Protein AF-A0A9E3U581-F1 (afdb_monomer_lite)

Radius of gyration: 31.67 Å; chains: 1; bounding box: 97×46×73 Å

Structure (mmCIF, N/CA/C/O backbone):
data_AF-A0A9E3U581-F1
#
_entry.id   AF-A0A9E3U581-F1
#
loop_
_atom_site.group_PDB
_atom_site.id
_atom_site.type_symbol
_atom_site.label_atom_id
_atom_site.label_alt_id
_atom_site.label_comp_id
_atom_site.label_asym_id
_atom_site.label_entity_id
_atom_site.label_seq_id
_atom_site.pdbx_PDB_ins_code
_atom_site.Cartn_x
_atom_site.Cartn_y
_atom_site.Cartn_z
_atom_site.occupancy
_atom_site.B_iso_or_equiv
_atom_site.auth_seq_id
_atom_site.auth_comp_id
_atom_site.auth_asym_id
_atom_site.auth_atom_id
_atom_site.pdbx_PDB_model_num
ATOM 1 N N . MET A 1 1 ? -76.627 -22.052 5.536 1.00 38.25 1 MET A N 1
ATOM 2 C CA . MET A 1 1 ? -75.733 -22.386 4.409 1.00 38.25 1 MET A CA 1
ATOM 3 C C . MET A 1 1 ? -76.177 -21.598 3.188 1.00 38.25 1 MET A C 1
ATOM 5 O O . MET A 1 1 ? -77.322 -21.743 2.799 1.00 38.25 1 MET A O 1
ATOM 9 N N . LYS A 1 2 ? -75.239 -20.822 2.631 1.00 39.25 2 LYS A N 1
ATOM 10 C CA . LYS A 1 2 ? -75.140 -20.346 1.239 1.00 39.25 2 LYS A CA 1
ATOM 11 C C . LYS A 1 2 ? -76.150 -19.307 0.708 1.00 39.25 2 LYS A C 1
ATOM 13 O O . LYS A 1 2 ? -77.263 -19.623 0.322 1.00 39.25 2 LYS A O 1
ATOM 18 N N . ASN A 1 3 ? -75.567 -18.115 0.551 1.00 42.22 3 ASN A N 1
ATOM 19 C CA . ASN A 1 3 ? -75.625 -17.215 -0.605 1.00 42.22 3 ASN A CA 1
ATOM 20 C C . ASN A 1 3 ? -76.792 -16.229 -0.701 1.00 42.22 3 ASN A C 1
ATOM 22 O O . ASN A 1 3 ? -77.844 -16.522 -1.255 1.00 42.22 3 ASN A O 1
ATOM 26 N N . VAL A 1 4 ? -76.493 -14.994 -0.295 1.00 43.31 4 VAL A N 1
ATOM 27 C CA . VAL A 1 4 ? -77.171 -13.785 -0.760 1.00 43.31 4 VAL A CA 1
ATOM 28 C C . VAL A 1 4 ? -76.204 -13.068 -1.699 1.00 43.31 4 VAL A C 1
ATOM 30 O O . VAL A 1 4 ? -75.073 -12.775 -1.314 1.00 43.31 4 VAL A O 1
ATOM 33 N N . TYR A 1 5 ? -76.641 -12.817 -2.929 1.00 56.75 5 TYR A N 1
ATOM 34 C CA . TYR A 1 5 ? -75.941 -11.985 -3.900 1.00 56.75 5 TYR A CA 1
ATOM 35 C C . TYR A 1 5 ? -76.836 -10.819 -4.323 1.00 56.75 5 TYR A C 1
ATOM 37 O O . TYR A 1 5 ? -78.023 -11.005 -4.570 1.00 56.75 5 TYR A O 1
ATOM 45 N N . LEU A 1 6 ? -76.169 -9.678 -4.513 1.00 58.84 6 LEU A N 1
ATOM 46 C CA . LEU A 1 6 ? -76.447 -8.627 -5.497 1.00 58.84 6 LEU A CA 1
ATOM 47 C C . LEU A 1 6 ? -77.698 -7.747 -5.317 1.00 58.84 6 LEU A C 1
ATOM 49 O O . LEU A 1 6 ? -78.775 -8.029 -5.823 1.00 58.84 6 LEU A O 1
ATOM 53 N N . ALA A 1 7 ? -77.452 -6.564 -4.757 1.00 45.56 7 ALA A N 1
ATOM 54 C CA . ALA A 1 7 ? -77.917 -5.259 -5.242 1.00 45.56 7 ALA A CA 1
ATOM 55 C C . ALA A 1 7 ? -76.902 -4.244 -4.671 1.00 45.56 7 ALA A C 1
ATOM 57 O O . ALA A 1 7 ? -76.532 -4.361 -3.512 1.00 45.56 7 ALA A O 1
ATOM 58 N N . GLY A 1 8 ? -76.277 -3.320 -5.389 1.00 48.19 8 GLY A N 1
ATOM 59 C CA . GLY A 1 8 ? -76.777 -2.487 -6.468 1.00 48.19 8 GLY A CA 1
ATOM 60 C C . GLY A 1 8 ? -76.601 -1.028 -6.022 1.00 48.19 8 GLY A C 1
ATOM 61 O O . GLY A 1 8 ? -77.090 -0.660 -4.965 1.00 48.19 8 GLY A O 1
ATOM 62 N N . LEU A 1 9 ? -75.923 -0.241 -6.863 1.00 54.31 9 LEU A N 1
ATOM 63 C CA . LEU A 1 9 ? -75.823 1.227 -6.884 1.00 54.31 9 LEU A CA 1
ATOM 64 C C . LEU A 1 9 ? -75.062 1.970 -5.765 1.00 54.31 9 LEU A C 1
ATOM 66 O O . LEU A 1 9 ? -75.552 2.157 -4.664 1.00 54.31 9 LEU A O 1
ATOM 70 N N . GLY A 1 10 ? -73.936 2.561 -6.188 1.00 53.16 10 GLY A N 1
ATOM 71 C CA . GLY A 1 10 ? -73.760 4.018 -6.219 1.00 53.16 10 GLY A CA 1
ATOM 72 C C . GLY A 1 10 ? -73.525 4.739 -4.893 1.00 53.16 10 GLY A C 1
ATOM 73 O O . GLY A 1 10 ? -74.389 4.768 -4.036 1.00 53.16 10 GLY A O 1
ATOM 74 N N . VAL A 1 11 ? -72.395 5.441 -4.797 1.00 56.09 11 VAL A N 1
ATOM 75 C CA . VAL A 1 11 ? -72.344 6.902 -4.602 1.00 56.09 11 VAL A CA 1
ATOM 76 C C . VAL A 1 11 ? -70.886 7.342 -4.764 1.00 56.09 11 VAL A C 1
ATOM 78 O O . VAL A 1 11 ? -69.968 6.795 -4.160 1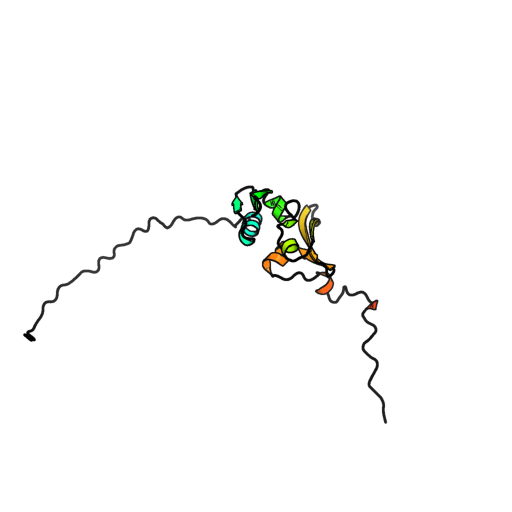.00 56.09 11 VAL A O 1
ATOM 81 N N . LEU A 1 12 ? -70.699 8.323 -5.644 1.00 62.03 12 LEU A N 1
ATOM 82 C CA . LEU A 1 12 ? -69.478 9.097 -5.824 1.00 62.03 12 LEU A CA 1
ATOM 83 C C . LEU A 1 12 ? -69.124 9.792 -4.504 1.00 62.03 12 LEU A C 1
ATOM 85 O O . LEU A 1 12 ? -69.892 10.635 -4.044 1.00 62.03 12 LEU A O 1
ATOM 89 N N . LEU A 1 13 ? -67.955 9.495 -3.934 1.00 55.88 13 LEU A N 1
ATOM 90 C CA . LEU A 1 13 ? -67.348 10.346 -2.916 1.00 55.88 13 LEU A CA 1
ATOM 91 C C . LEU A 1 13 ? -65.955 10.770 -3.381 1.00 55.88 13 LEU A C 1
ATOM 93 O O . LEU A 1 13 ? -65.014 9.983 -3.448 1.00 55.88 13 LEU A O 1
ATOM 97 N N . SER A 1 14 ? -65.878 12.044 -3.746 1.00 66.62 14 SER A N 1
ATOM 98 C CA . SER A 1 14 ? -64.670 12.813 -3.995 1.00 66.62 14 SER A CA 1
ATOM 99 C C . SER A 1 14 ? -63.686 12.682 -2.831 1.00 66.62 14 SER A C 1
ATOM 101 O O . SER A 1 14 ? -63.973 13.151 -1.730 1.00 66.62 14 SER A O 1
ATOM 103 N N . MET A 1 15 ? -62.506 12.118 -3.079 1.00 59.19 15 MET A N 1
ATOM 104 C CA . MET A 1 15 ? -61.349 12.325 -2.213 1.00 59.19 15 MET A CA 1
ATOM 105 C C . MET A 1 15 ? -60.324 13.147 -2.982 1.00 59.19 15 MET A C 1
ATOM 107 O O . MET A 1 15 ? -59.659 12.684 -3.904 1.00 59.19 15 MET A O 1
ATOM 111 N N . SER A 1 16 ? -60.289 14.422 -2.613 1.00 55.44 16 SER A N 1
ATOM 112 C CA . SER A 1 16 ? -59.250 15.391 -2.919 1.00 55.44 16 SER A CA 1
ATOM 113 C C . SER A 1 16 ? -57.866 14.776 -2.721 1.00 55.44 16 SER A C 1
ATOM 115 O O . SER A 1 16 ? -57.509 14.399 -1.605 1.00 55.44 16 SER A O 1
ATOM 117 N N . VAL A 1 17 ? -57.087 14.712 -3.802 1.00 62.00 17 VAL A N 1
ATOM 118 C CA . VAL A 1 17 ? -55.643 14.485 -3.742 1.00 62.00 17 VAL A CA 1
ATOM 119 C C . VAL A 1 17 ? -55.043 15.671 -2.992 1.00 62.00 17 VAL A C 1
ATOM 121 O O . VAL A 1 17 ? -54.857 16.752 -3.548 1.00 62.00 17 VAL A O 1
ATOM 124 N N . ALA A 1 18 ? -54.799 15.488 -1.700 1.00 58.31 18 ALA A N 1
ATOM 125 C CA . ALA A 1 18 ? -53.888 16.338 -0.965 1.00 58.31 18 ALA A CA 1
ATOM 126 C C . ALA A 1 18 ? -52.474 15.925 -1.388 1.00 58.31 18 ALA A C 1
ATOM 128 O O . ALA A 1 18 ? -52.014 14.840 -1.038 1.00 58.31 18 ALA A O 1
ATOM 129 N N . CYS A 1 19 ? -51.789 16.777 -2.154 1.00 48.47 19 CYS A N 1
ATOM 130 C CA . CYS A 1 19 ? -50.332 16.744 -2.208 1.00 48.47 19 CYS A CA 1
ATOM 131 C C . CYS A 1 19 ? -49.828 17.055 -0.797 1.00 48.47 19 CYS A C 1
ATOM 133 O O . CYS A 1 19 ? -49.703 18.219 -0.418 1.00 48.47 19 CYS A O 1
ATOM 135 N N . ALA A 1 20 ? -49.560 16.021 -0.006 1.00 60.28 20 ALA A N 1
ATOM 136 C CA . ALA A 1 20 ? -48.591 16.152 1.061 1.00 60.28 20 ALA A CA 1
ATOM 137 C C . ALA A 1 20 ? -47.241 16.373 0.371 1.00 60.28 20 ALA A C 1
ATOM 139 O O . ALA A 1 20 ? -46.683 15.458 -0.228 1.00 60.28 20 ALA A O 1
ATOM 140 N N . ALA A 1 21 ? -46.747 17.611 0.390 1.00 55.09 21 ALA A N 1
ATOM 141 C CA . ALA A 1 21 ? -45.319 17.833 0.259 1.00 55.09 21 ALA A CA 1
ATOM 142 C C . ALA A 1 21 ? -44.696 17.197 1.502 1.00 55.09 21 ALA A C 1
ATOM 144 O O . ALA A 1 21 ? -44.739 17.767 2.592 1.00 55.09 21 ALA A O 1
ATOM 145 N N . GLU A 1 22 ? -44.228 15.964 1.348 1.00 52.78 22 GLU A N 1
ATOM 146 C CA . GLU A 1 22 ? -43.445 15.275 2.356 1.00 52.78 22 GLU A CA 1
ATOM 147 C C . GLU A 1 22 ? -42.191 16.124 2.568 1.00 52.78 22 GLU A C 1
ATOM 149 O O . GLU A 1 22 ? -41.307 16.199 1.715 1.00 52.78 22 GLU A O 1
ATOM 154 N N . THR A 1 23 ? -42.153 16.864 3.675 1.00 51.72 23 THR A N 1
ATOM 155 C CA . THR A 1 23 ? -40.918 17.458 4.170 1.00 51.72 23 THR A CA 1
ATOM 156 C C . THR A 1 23 ? -40.007 16.305 4.549 1.00 51.72 23 THR A C 1
ATOM 158 O O . THR A 1 23 ? -40.113 15.791 5.660 1.00 51.72 23 THR A O 1
ATOM 161 N N . ASP A 1 24 ? -39.161 15.882 3.613 1.00 57.44 24 ASP A N 1
ATOM 162 C CA . ASP A 1 24 ? -38.014 15.024 3.878 1.00 57.44 24 ASP A CA 1
ATOM 163 C C . ASP A 1 24 ? -37.006 15.828 4.720 1.00 57.44 24 ASP A C 1
ATOM 165 O O . ASP A 1 24 ? -36.378 16.758 4.201 1.00 57.44 24 ASP A O 1
ATOM 169 N N . PRO A 1 25 ? -36.824 15.529 6.021 1.00 55.44 25 PRO A N 1
ATOM 170 C CA . PRO A 1 25 ? -35.797 16.170 6.835 1.00 55.44 25 PRO A CA 1
ATOM 171 C C . PRO A 1 25 ? -34.390 15.633 6.505 1.00 55.44 25 PRO A C 1
ATOM 173 O O . PRO A 1 25 ? -33.434 15.949 7.212 1.00 55.44 25 PRO A O 1
ATOM 176 N N . GLY A 1 26 ? -34.255 14.788 5.480 1.00 58.69 26 GLY A N 1
ATOM 177 C CA . GLY A 1 26 ? -33.069 13.999 5.177 1.00 58.69 26 GLY A CA 1
ATOM 178 C C . GLY A 1 26 ? -32.224 14.485 4.006 1.00 58.69 26 GLY A C 1
ATOM 179 O O . GLY A 1 26 ? -31.174 13.893 3.762 1.00 58.69 26 GLY A O 1
ATOM 180 N N . ALA A 1 27 ? -32.579 15.579 3.325 1.00 55.19 27 ALA A N 1
ATOM 181 C CA . ALA A 1 27 ? -31.688 16.221 2.354 1.00 55.19 27 ALA A CA 1
ATOM 182 C C . ALA A 1 27 ? -30.576 17.008 3.073 1.00 55.19 27 ALA A C 1
ATOM 184 O O . ALA A 1 27 ? -30.393 18.217 2.895 1.00 55.19 27 ALA A O 1
ATOM 185 N N . SER A 1 28 ? -29.813 16.309 3.917 1.00 55.44 28 SER A N 1
ATOM 186 C CA . SER A 1 28 ? -28.502 16.771 4.328 1.00 55.44 28 SER A CA 1
ATOM 187 C C . SER A 1 28 ? -27.694 16.889 3.046 1.00 55.44 28 SER A C 1
ATOM 189 O O . SER A 1 28 ? -27.406 15.894 2.383 1.00 55.44 28 SER A O 1
ATOM 191 N N . ASN A 1 29 ? -27.354 18.120 2.670 1.00 57.22 29 ASN A N 1
ATOM 192 C CA . ASN A 1 29 ? -26.274 18.386 1.733 1.00 57.22 29 ASN A CA 1
ATOM 193 C C . ASN A 1 29 ? -24.970 17.906 2.389 1.00 57.22 29 ASN A C 1
ATOM 195 O O . ASN A 1 29 ? -24.129 18.711 2.800 1.00 57.22 29 ASN A O 1
ATOM 199 N N . ALA A 1 30 ? -24.815 16.586 2.511 1.00 60.41 30 ALA A N 1
ATOM 200 C CA . ALA A 1 30 ? -23.542 15.942 2.692 1.00 60.41 30 ALA A CA 1
ATOM 201 C C . ALA A 1 30 ? -22.772 16.283 1.424 1.00 60.41 30 ALA A C 1
ATOM 203 O O . ALA A 1 30 ? -22.910 15.649 0.380 1.00 60.41 30 ALA A O 1
ATOM 204 N N . ARG A 1 31 ? -22.003 17.367 1.500 1.00 59.44 31 ARG A N 1
ATOM 205 C CA . ARG A 1 31 ? -20.892 17.609 0.593 1.00 59.44 31 ARG A CA 1
ATOM 206 C C . ARG A 1 31 ? -19.947 16.443 0.837 1.00 59.44 31 ARG A C 1
ATOM 208 O O . ARG A 1 31 ? -19.087 16.529 1.708 1.00 59.44 31 ARG A O 1
ATOM 215 N N . ALA A 1 32 ? -20.205 15.322 0.169 1.00 67.25 32 ALA A N 1
ATOM 216 C CA . ALA A 1 32 ? -19.340 14.165 0.193 1.00 67.25 32 ALA A CA 1
ATOM 217 C C . ALA A 1 32 ? -17.985 14.659 -0.318 1.00 67.25 32 ALA A C 1
ATOM 219 O O . ALA A 1 32 ? -17.831 14.970 -1.499 1.00 67.25 32 ALA A O 1
ATOM 220 N N . GLY A 1 33 ? -17.048 14.869 0.606 1.00 74.94 33 GLY A N 1
ATOM 221 C CA . GLY A 1 33 ? -15.671 15.174 0.255 1.00 74.94 33 GLY A CA 1
ATOM 222 C C . GLY A 1 33 ? -15.095 14.009 -0.542 1.00 74.94 33 GLY A C 1
ATOM 223 O O . GLY A 1 33 ? -15.554 12.873 -0.401 1.00 74.94 33 GLY A O 1
ATOM 224 N N . LEU A 1 34 ? -14.097 14.285 -1.384 1.00 86.00 34 LEU A N 1
ATOM 225 C CA . LEU A 1 34 ? -13.337 13.224 -2.037 1.00 86.00 34 LEU A CA 1
ATOM 226 C C . LEU A 1 34 ? -12.826 12.258 -0.959 1.00 86.00 34 LEU A C 1
ATOM 228 O O . LEU A 1 34 ? -12.210 12.694 0.016 1.00 86.00 34 LEU A O 1
ATOM 232 N N . ALA A 1 35 ? -13.127 10.968 -1.111 1.00 91.19 35 ALA A N 1
ATOM 233 C CA . ALA A 1 35 ? -12.753 9.968 -0.123 1.00 91.19 35 ALA A CA 1
ATOM 234 C C . ALA A 1 35 ? -11.226 9.915 0.034 1.00 91.19 35 ALA A C 1
ATOM 236 O O . ALA A 1 35 ? -10.488 10.011 -0.948 1.00 91.19 35 ALA A O 1
ATOM 237 N N . ASN A 1 36 ? -10.748 9.758 1.272 1.00 94.12 36 ASN A N 1
ATOM 238 C CA . ASN A 1 36 ? -9.323 9.591 1.528 1.00 94.12 36 ASN A CA 1
ATOM 239 C C . ASN A 1 36 ? -8.861 8.247 0.928 1.00 94.12 36 ASN A C 1
ATOM 241 O O . ASN A 1 36 ? -9.327 7.204 1.394 1.00 94.12 36 ASN A O 1
ATOM 245 N N . PRO A 1 37 ? -7.943 8.232 -0.057 1.00 95.94 37 PRO A N 1
ATOM 246 C CA . PRO A 1 37 ? -7.555 7.003 -0.742 1.00 95.94 37 PRO A CA 1
ATOM 247 C C . PRO A 1 37 ? -6.911 5.972 0.191 1.00 95.94 37 PRO A C 1
ATOM 249 O O . PRO A 1 37 ? -7.097 4.777 -0.022 1.00 95.94 37 PRO A O 1
ATOM 252 N N . SER A 1 38 ? -6.206 6.393 1.249 1.00 97.75 38 SER A N 1
ATOM 253 C CA . SER A 1 38 ? -5.633 5.444 2.210 1.00 97.75 38 SER A CA 1
ATOM 254 C C . SER A 1 38 ? -6.710 4.753 3.046 1.00 97.75 38 SER A C 1
ATOM 256 O O . SER A 1 38 ? -6.627 3.548 3.283 1.00 97.75 38 SER A O 1
ATOM 258 N N . SER A 1 39 ? -7.752 5.493 3.431 1.00 97.69 39 SER A N 1
ATOM 259 C CA . SER A 1 39 ? -8.917 4.954 4.141 1.00 97.69 39 SER A CA 1
ATOM 260 C C . SER A 1 39 ? -9.716 3.996 3.258 1.00 97.69 39 SER A C 1
ATOM 262 O O . SER A 1 39 ? -10.042 2.900 3.707 1.00 97.69 39 SER A O 1
ATOM 264 N N . VAL A 1 40 ? -9.952 4.366 1.993 1.00 97.62 40 VAL A N 1
ATOM 265 C CA . VAL A 1 40 ? -10.629 3.504 1.009 1.00 97.62 40 VAL A CA 1
ATOM 266 C C . VAL A 1 40 ? -9.844 2.216 0.794 1.00 97.62 40 VAL A C 1
ATOM 268 O O . VAL A 1 40 ? -10.407 1.143 0.943 1.00 97.62 40 VAL A O 1
ATOM 271 N N . TYR A 1 41 ? -8.535 2.301 0.552 1.00 98.19 41 TYR A N 1
ATOM 272 C CA . TYR A 1 41 ? -7.693 1.118 0.376 1.00 98.19 41 TYR A CA 1
ATOM 273 C C . TYR A 1 41 ? -7.725 0.183 1.594 1.00 98.19 41 TYR A C 1
ATOM 275 O O . TYR A 1 41 ? -7.873 -1.025 1.441 1.00 98.19 41 TYR A O 1
ATOM 283 N N . CYS A 1 42 ? -7.628 0.729 2.811 1.00 98.50 42 CYS A N 1
ATOM 284 C CA . CYS A 1 42 ? -7.767 -0.059 4.036 1.00 98.50 42 CYS A CA 1
ATOM 285 C C . CYS A 1 42 ? -9.127 -0.783 4.090 1.00 98.50 42 CYS A C 1
ATOM 287 O O . CYS A 1 42 ? -9.180 -1.996 4.302 1.00 98.50 42 CYS A O 1
ATOM 289 N N . ALA A 1 43 ? -10.220 -0.056 3.841 1.00 98.19 43 ALA A N 1
ATOM 290 C CA . ALA A 1 43 ? -11.572 -0.605 3.873 1.00 98.19 43 ALA A CA 1
ATOM 291 C C . ALA A 1 43 ? -11.817 -1.655 2.772 1.00 98.19 43 ALA A C 1
ATOM 293 O O . ALA A 1 43 ? -12.393 -2.707 3.051 1.00 98.19 43 ALA A O 1
ATOM 294 N N . ASP A 1 44 ? -11.327 -1.423 1.552 1.00 98.00 44 ASP A N 1
ATOM 295 C CA . ASP A 1 44 ? -11.477 -2.324 0.401 1.00 98.00 44 ASP A CA 1
ATOM 296 C C . ASP A 1 44 ? -10.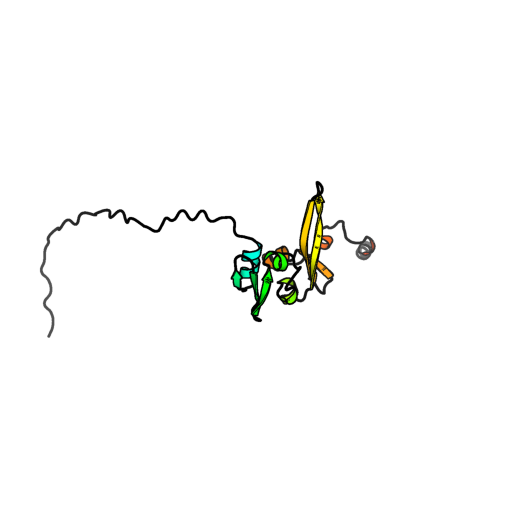772 -3.671 0.619 1.00 98.00 44 ASP A C 1
ATOM 298 O O . ASP A 1 44 ? -11.205 -4.706 0.108 1.00 98.00 44 ASP A O 1
ATOM 302 N N . LEU A 1 45 ? -9.709 -3.696 1.428 1.00 98.31 45 LEU A N 1
ATOM 303 C CA . LEU A 1 45 ? -9.054 -4.939 1.840 1.00 98.31 45 LEU A CA 1
ATOM 304 C C . LEU A 1 45 ? -9.809 -5.707 2.931 1.00 98.31 45 LEU A C 1
ATOM 306 O O . LEU A 1 45 ? -9.395 -6.826 3.260 1.00 98.31 45 LEU A O 1
ATOM 310 N N . GLY A 1 46 ? -10.907 -5.147 3.443 1.00 98.19 46 GLY A N 1
ATOM 311 C CA . GLY A 1 46 ? -11.726 -5.709 4.514 1.00 98.19 46 GLY A CA 1
ATOM 312 C C . GLY A 1 46 ? -11.221 -5.365 5.915 1.00 98.19 46 GLY A C 1
ATOM 313 O O . GLY A 1 46 ? -11.501 -6.109 6.855 1.00 98.19 46 GLY A O 1
ATOM 314 N N . TYR A 1 47 ? -10.440 -4.292 6.059 1.00 98.56 47 TYR A N 1
ATOM 315 C CA . TYR A 1 47 ? -9.873 -3.857 7.336 1.00 98.56 47 TYR A CA 1
ATOM 316 C C . TYR A 1 47 ? -10.668 -2.706 7.947 1.00 98.56 47 TYR A C 1
ATOM 318 O O . TYR A 1 47 ? -11.455 -2.034 7.275 1.00 98.56 47 TYR A O 1
ATOM 326 N N . THR A 1 48 ? -10.463 -2.469 9.241 1.00 98.50 48 THR A N 1
ATOM 327 C CA . THR A 1 48 ? -11.135 -1.371 9.938 1.00 98.50 48 THR A CA 1
ATOM 328 C C . THR A 1 48 ? -10.361 -0.081 9.696 1.00 98.50 48 THR A C 1
ATOM 330 O O . THR A 1 48 ? -9.264 0.095 10.227 1.00 98.50 48 THR A O 1
ATOM 333 N N . ALA A 1 49 ? -10.936 0.811 8.888 1.00 97.81 49 ALA A N 1
ATOM 334 C CA . ALA A 1 49 ? -10.383 2.131 8.620 1.00 97.81 49 ALA A CA 1
ATOM 335 C C . ALA A 1 49 ? -10.914 3.163 9.626 1.00 97.81 49 ALA A C 1
ATOM 337 O O . ALA A 1 49 ? -12.114 3.433 9.696 1.00 97.81 49 ALA A O 1
ATOM 338 N N . GLU A 1 50 ? -9.999 3.776 10.364 1.00 96.06 50 GLU A N 1
ATOM 339 C CA . GLU A 1 50 ? -10.239 4.903 11.263 1.00 96.06 50 GLU A CA 1
ATOM 340 C C . GLU A 1 50 ? -9.540 6.152 10.706 1.00 96.06 50 GLU A C 1
ATOM 342 O O . GLU A 1 50 ? -8.680 6.018 9.839 1.00 96.06 50 GLU A O 1
ATOM 347 N N . PRO A 1 51 ? -9.845 7.377 11.176 1.00 93.31 51 PRO A N 1
ATOM 348 C CA . PRO A 1 51 ? -9.284 8.602 10.595 1.00 93.31 51 PRO A CA 1
ATOM 349 C C . PRO A 1 51 ? -7.751 8.644 10.479 1.00 93.31 51 PRO A C 1
ATOM 351 O O . PRO A 1 51 ? -7.240 9.291 9.567 1.00 93.31 51 PRO A O 1
ATOM 354 N N . GLU A 1 52 ? -7.029 7.952 11.367 1.00 94.19 52 GLU A N 1
ATOM 355 C CA . GLU A 1 52 ? -5.560 7.917 11.387 1.00 94.19 52 GLU A CA 1
ATOM 356 C C . GLU A 1 52 ? -4.972 6.502 11.274 1.00 94.19 52 GLU A C 1
ATOM 358 O O . GLU A 1 52 ? -3.766 6.363 11.076 1.00 94.19 52 GLU A O 1
ATOM 363 N N . SER A 1 53 ? -5.785 5.445 11.376 1.00 98.00 53 SER A N 1
ATOM 364 C CA . SER A 1 53 ? -5.292 4.069 11.501 1.00 98.00 53 SER A CA 1
ATOM 365 C C . SER A 1 53 ? -6.009 3.082 10.575 1.00 98.00 53 SER A C 1
ATOM 367 O O . SER A 1 53 ? -7.178 3.246 10.227 1.00 98.00 53 SER A O 1
ATOM 369 N N . CYS A 1 54 ? -5.284 2.043 10.168 1.00 98.62 54 CYS A N 1
ATOM 370 C CA . CYS A 1 54 ? -5.830 0.838 9.562 1.00 98.62 54 CYS A CA 1
ATOM 371 C C . CYS A 1 54 ? -5.577 -0.329 10.512 1.00 98.62 54 CYS A C 1
ATOM 373 O O . CYS A 1 54 ? -4.415 -0.658 10.765 1.00 98.62 54 CYS A O 1
ATOM 375 N N . THR A 1 55 ? -6.639 -0.937 11.038 1.00 98.75 55 THR A N 1
ATOM 376 C CA . THR A 1 55 ? -6.536 -2.094 11.938 1.00 98.75 55 THR A CA 1
ATOM 377 C C . THR A 1 55 ? -6.801 -3.387 11.175 1.00 98.75 55 THR A C 1
ATOM 379 O O . THR A 1 55 ? -7.856 -3.554 10.555 1.00 98.75 55 THR A O 1
ATOM 382 N N . PHE A 1 56 ? -5.835 -4.301 11.228 1.00 98.62 56 PHE A N 1
ATOM 383 C CA . PHE A 1 56 ? -5.839 -5.576 10.520 1.00 98.62 56 PHE A CA 1
ATOM 384 C C . PHE A 1 56 ? -6.582 -6.673 11.312 1.00 98.62 56 PHE A C 1
ATOM 386 O O . PHE A 1 56 ? -6.836 -6.516 12.508 1.00 98.62 56 PHE A O 1
ATOM 393 N N . PRO A 1 57 ? -6.918 -7.823 10.689 1.00 98.06 57 PRO A N 1
ATOM 394 C CA . PRO A 1 57 ? -7.687 -8.887 11.343 1.00 98.06 57 PRO A CA 1
ATOM 395 C C . PRO A 1 57 ? -6.973 -9.570 12.516 1.00 98.06 57 PRO A C 1
ATOM 397 O O . PRO A 1 57 ? -7.626 -10.210 13.335 1.00 98.06 57 PRO A O 1
ATOM 400 N N . ASP A 1 58 ? -5.647 -9.457 12.597 1.00 97.44 58 ASP A N 1
ATOM 401 C CA . ASP A 1 58 ? -4.856 -9.965 13.721 1.00 97.44 58 ASP A CA 1
ATOM 402 C C . ASP A 1 58 ? -4.807 -8.990 14.914 1.00 97.44 58 ASP A C 1
ATOM 404 O O . ASP A 1 58 ? -4.178 -9.284 15.931 1.00 97.44 58 ASP A O 1
ATOM 408 N N . GLY A 1 59 ? -5.486 -7.844 14.802 1.00 97.62 59 GLY A N 1
ATOM 409 C CA . GLY A 1 59 ? -5.544 -6.797 15.817 1.00 97.62 59 GLY A CA 1
ATOM 410 C C . GLY A 1 59 ? -4.360 -5.832 15.797 1.00 97.62 59 GLY A C 1
ATOM 411 O O . GLY A 1 59 ? -4.359 -4.879 16.576 1.00 97.62 59 GLY A O 1
ATOM 412 N N . THR A 1 60 ? -3.363 -6.034 14.931 1.00 98.31 60 THR A N 1
ATOM 413 C CA . THR A 1 60 ? -2.292 -5.049 14.735 1.00 98.31 60 THR A CA 1
ATOM 414 C C . THR A 1 60 ? -2.792 -3.882 13.882 1.00 98.31 60 THR A C 1
ATOM 416 O O . THR A 1 60 ? -3.777 -4.004 13.151 1.00 98.31 60 THR A O 1
ATOM 419 N N . SER A 1 61 ? -2.150 -2.717 13.987 1.00 98.25 61 SER A N 1
ATOM 420 C CA . SER A 1 61 ? -2.552 -1.535 13.225 1.00 98.25 61 SER A CA 1
ATOM 421 C C . SER A 1 61 ? -1.364 -0.710 12.745 1.00 98.25 61 SER A C 1
ATOM 423 O O . SER A 1 61 ? -0.261 -0.767 13.293 1.00 98.25 61 SER A O 1
ATOM 425 N N . CYS A 1 62 ? -1.608 0.059 11.689 1.00 98.62 62 CYS A N 1
ATOM 426 C CA . CYS A 1 62 ? -0.660 0.990 11.089 1.00 98.62 62 CYS A CA 1
ATOM 427 C C . CYS A 1 62 ? -1.325 2.348 10.865 1.00 98.62 62 CYS A C 1
ATOM 429 O O . CYS A 1 62 ? -2.532 2.415 10.647 1.00 98.62 62 CYS A O 1
ATOM 431 N N . GLU A 1 63 ? -0.533 3.422 10.821 1.00 98.31 63 GLU A N 1
ATOM 432 C CA . GLU A 1 63 ? -1.015 4.709 10.309 1.00 98.31 63 GLU A CA 1
ATOM 433 C C . GLU A 1 63 ? -1.459 4.547 8.843 1.00 98.31 63 GLU A C 1
ATOM 435 O O . GLU A 1 63 ? -0.772 3.888 8.051 1.00 98.31 63 GLU A O 1
ATOM 440 N N . LEU A 1 64 ? -2.620 5.110 8.491 1.00 97.75 64 LEU A N 1
ATOM 441 C CA . LEU A 1 64 ? -3.300 4.878 7.210 1.00 97.75 64 LEU A CA 1
ATOM 442 C C . LEU A 1 64 ? -2.389 5.082 5.995 1.00 97.75 64 LEU A C 1
ATOM 444 O O . LEU A 1 64 ? -2.311 4.228 5.107 1.00 97.75 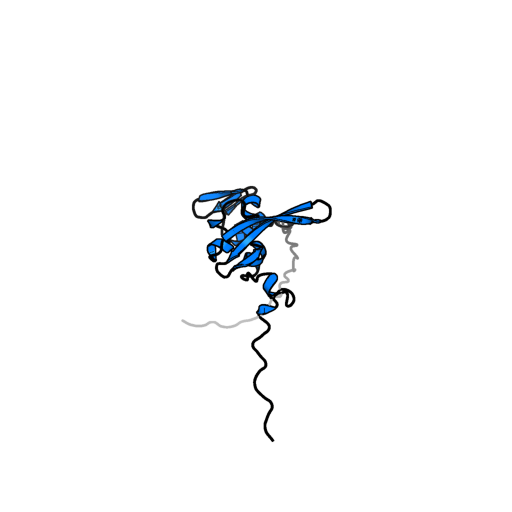64 LEU A O 1
ATOM 448 N N . TRP A 1 65 ? -1.695 6.215 5.934 1.00 97.88 65 TRP A N 1
ATOM 449 C CA . TRP A 1 65 ? -0.828 6.538 4.810 1.00 97.88 65 TRP A CA 1
ATOM 450 C C . TRP A 1 65 ? 0.461 5.720 4.797 1.00 97.88 65 TRP A C 1
ATOM 452 O O . TRP A 1 65 ? 0.996 5.428 3.725 1.00 97.88 65 TRP A O 1
ATOM 462 N N . SER A 1 66 ? 0.958 5.335 5.965 1.00 98.44 66 SER A N 1
ATOM 463 C CA . SER A 1 66 ? 2.115 4.459 6.123 1.00 98.44 66 SER A CA 1
ATOM 464 C C . SER A 1 66 ? 1.809 3.052 5.619 1.00 98.44 66 SER A C 1
ATOM 466 O O . SER A 1 66 ? 2.640 2.473 4.918 1.00 98.44 66 SER A O 1
ATOM 468 N N . PHE A 1 67 ? 0.608 2.530 5.885 1.00 98.62 67 PHE A N 1
ATOM 469 C CA . PHE A 1 67 ? 0.133 1.287 5.274 1.00 98.62 67 PHE A CA 1
ATOM 470 C C . PHE A 1 67 ? -0.070 1.447 3.762 1.00 98.62 67 PHE A C 1
ATOM 472 O O . PHE A 1 67 ? 0.497 0.686 2.981 1.00 98.62 67 PHE A O 1
ATOM 479 N N . TYR A 1 68 ? -0.784 2.495 3.336 1.00 98.44 68 TYR A N 1
ATOM 480 C CA . TYR A 1 68 ? -1.049 2.775 1.920 1.00 98.44 68 TYR A CA 1
ATOM 481 C C . TYR A 1 68 ? 0.233 2.887 1.081 1.00 98.44 68 TYR A C 1
ATOM 483 O O . TYR A 1 68 ? 0.276 2.415 -0.051 1.00 98.44 68 TYR A O 1
ATOM 491 N N . ARG A 1 69 ? 1.303 3.481 1.623 1.00 98.31 69 ARG A N 1
ATOM 492 C CA . ARG A 1 69 ? 2.605 3.616 0.944 1.00 98.31 69 ARG A CA 1
ATOM 493 C C . ARG A 1 69 ? 3.562 2.447 1.190 1.00 98.31 69 ARG A C 1
ATOM 495 O O . ARG A 1 69 ? 4.706 2.506 0.747 1.00 98.31 69 ARG A O 1
ATOM 502 N N . GLY A 1 70 ? 3.121 1.392 1.876 1.00 98.19 70 GLY A N 1
ATOM 503 C CA . GLY A 1 70 ? 3.918 0.183 2.084 1.00 98.19 70 GLY A CA 1
ATOM 504 C C . GLY A 1 70 ? 5.097 0.374 3.039 1.00 98.19 70 GLY A C 1
ATOM 505 O O . GLY A 1 70 ? 6.068 -0.378 2.968 1.00 98.19 70 GLY A O 1
ATOM 506 N N . ALA A 1 71 ? 5.039 1.376 3.920 1.00 98.31 71 ALA A N 1
ATOM 507 C CA . ALA A 1 71 ? 6.022 1.620 4.978 1.00 98.31 71 ALA A CA 1
ATOM 508 C C . ALA A 1 71 ? 5.687 0.869 6.282 1.00 98.31 71 ALA A C 1
ATOM 510 O O . ALA A 1 71 ? 6.565 0.675 7.119 1.00 98.31 71 ALA A O 1
ATOM 511 N N . CYS A 1 72 ? 4.446 0.402 6.436 1.00 98.56 72 CYS A N 1
ATOM 512 C CA . CYS A 1 72 ? 3.971 -0.389 7.571 1.00 98.56 72 CYS A CA 1
ATOM 513 C C . CYS A 1 72 ? 3.038 -1.509 7.083 1.00 98.56 72 CYS A C 1
ATOM 515 O O . CYS A 1 72 ? 2.412 -1.363 6.035 1.00 98.56 72 CYS A O 1
ATOM 517 N N . GLY A 1 73 ? 2.934 -2.611 7.833 1.00 98.25 73 GLY A N 1
ATOM 518 C CA . GLY A 1 73 ? 1.915 -3.646 7.615 1.00 98.25 73 GLY A CA 1
ATOM 519 C C . GLY A 1 73 ? 2.021 -4.377 6.276 1.00 98.25 73 GLY A C 1
ATOM 520 O O . GLY A 1 73 ? 0.999 -4.777 5.722 1.00 98.25 73 GLY A O 1
ATOM 521 N N . GLN A 1 74 ? 3.229 -4.544 5.725 1.00 98.50 74 GLN A N 1
ATOM 522 C CA . GLN A 1 74 ? 3.427 -5.115 4.387 1.00 98.50 74 GLN A CA 1
ATOM 523 C C .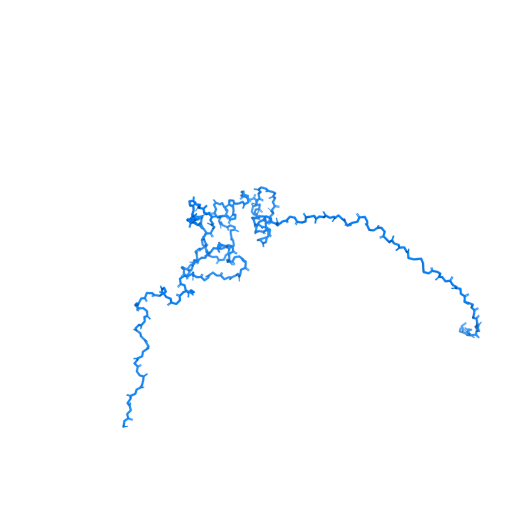 GLN A 1 74 ? 2.805 -6.512 4.249 1.00 98.50 74 GLN A C 1
ATOM 525 O O . GLN A 1 74 ? 2.294 -6.840 3.183 1.00 98.50 74 GLN A O 1
ATOM 530 N N . GLN A 1 75 ? 2.767 -7.304 5.320 1.00 98.12 75 GLN A N 1
ATOM 531 C CA . GLN A 1 75 ? 2.126 -8.621 5.353 1.00 98.12 75 GLN A CA 1
ATOM 532 C C . GLN A 1 75 ? 0.594 -8.588 5.163 1.00 98.12 75 GLN A C 1
ATOM 534 O O . GLN A 1 75 ? -0.013 -9.600 4.828 1.00 98.12 75 GLN A O 1
ATOM 539 N N . HIS A 1 76 ? -0.038 -7.427 5.354 1.00 98.50 76 HIS A N 1
ATOM 540 C CA . HIS A 1 76 ? -1.474 -7.215 5.137 1.00 98.50 76 HIS A CA 1
ATOM 541 C C . HIS A 1 76 ? -1.772 -6.485 3.822 1.00 98.50 76 HIS A C 1
ATOM 543 O O . HIS A 1 76 ? -2.928 -6.244 3.491 1.00 98.50 76 HIS A O 1
ATOM 549 N N . SER A 1 77 ? -0.745 -6.117 3.057 1.00 98.50 77 SER A N 1
ATOM 550 C CA . SER A 1 77 ? -0.920 -5.496 1.742 1.00 98.50 77 SER A CA 1
ATOM 551 C C . SER A 1 77 ? -1.605 -6.452 0.758 1.00 98.50 77 SER A C 1
ATOM 553 O O . SER A 1 77 ? -1.483 -7.677 0.880 1.00 98.50 77 SER A O 1
ATOM 555 N N . PHE A 1 78 ? -2.306 -5.912 -0.240 1.00 98.56 78 PHE A N 1
ATOM 556 C CA . PHE A 1 78 ? -2.895 -6.709 -1.312 1.00 98.56 78 PHE A CA 1
ATOM 557 C C . PHE A 1 78 ? -1.831 -7.593 -1.976 1.00 98.56 78 PHE A C 1
ATOM 559 O O . PHE A 1 78 ? -1.986 -8.812 -2.028 1.00 98.56 78 PHE A O 1
ATOM 566 N N . CYS A 1 79 ? -0.702 -7.022 -2.391 1.00 98.44 79 CYS A N 1
ATOM 567 C CA . CYS A 1 79 ? 0.375 -7.762 -3.038 1.00 98.44 79 CYS A CA 1
ATOM 568 C C . CYS A 1 79 ? 0.893 -8.920 -2.189 1.00 98.44 79 CYS A C 1
ATOM 570 O O . CYS A 1 79 ? 1.079 -10.011 -2.728 1.00 98.44 79 CYS A O 1
ATOM 572 N N . ASN A 1 80 ? 1.069 -8.742 -0.874 1.00 98.56 80 ASN A N 1
ATOM 573 C CA . ASN A 1 80 ? 1.539 -9.840 -0.033 1.00 98.56 80 ASN A CA 1
ATOM 574 C C . ASN A 1 80 ? 0.520 -10.976 0.088 1.00 98.56 80 ASN A C 1
ATOM 576 O O . ASN A 1 80 ? 0.894 -12.142 -0.057 1.00 98.56 80 ASN A O 1
ATOM 580 N N . ARG A 1 81 ? -0.774 -10.658 0.224 1.00 97.88 81 ARG A N 1
ATOM 581 C CA . ARG A 1 81 ? -1.843 -11.676 0.181 1.00 97.88 81 ARG A CA 1
ATOM 582 C C . ARG A 1 81 ? -1.908 -12.414 -1.160 1.00 97.88 81 ARG A C 1
ATOM 584 O O . ARG A 1 81 ? -2.396 -13.538 -1.213 1.00 97.88 81 ARG A O 1
ATOM 591 N N . HIS A 1 82 ? -1.399 -11.794 -2.222 1.00 97.81 82 HIS A N 1
ATOM 592 C CA . HIS A 1 82 ? -1.285 -12.362 -3.564 1.00 97.81 82 HIS A CA 1
ATOM 593 C C . HIS A 1 82 ? 0.113 -12.941 -3.872 1.00 97.81 82 HIS A C 1
ATOM 595 O O . HIS A 1 82 ? 0.436 -13.214 -5.028 1.00 97.81 82 HIS A O 1
ATOM 601 N N . GLY A 1 83 ? 0.933 -13.184 -2.843 1.00 97.56 83 GLY A N 1
ATOM 602 C CA . GLY A 1 83 ? 2.214 -13.891 -2.948 1.00 97.56 83 GLY A CA 1
ATOM 603 C C . GLY A 1 83 ? 3.410 -13.023 -3.341 1.00 97.56 83 GLY A C 1
ATOM 604 O O . GLY A 1 83 ? 4.500 -13.553 -3.546 1.00 97.56 83 GLY A O 1
ATOM 605 N N . GLY A 1 84 ? 3.231 -11.708 -3.456 1.00 97.81 84 GLY A N 1
ATOM 606 C CA . GLY A 1 84 ? 4.308 -10.759 -3.706 1.00 97.81 84 GLY A CA 1
ATOM 607 C C . GLY A 1 84 ? 4.928 -10.167 -2.438 1.00 97.81 84 GLY A C 1
ATOM 608 O O . GLY A 1 84 ? 4.577 -10.488 -1.300 1.00 97.81 84 GLY A O 1
ATOM 609 N N . GLN A 1 85 ? 5.884 -9.270 -2.646 1.00 98.38 85 GLN A N 1
ATOM 610 C CA . GLN A 1 85 ? 6.544 -8.500 -1.596 1.00 98.38 85 GLN A CA 1
ATOM 611 C C . GLN A 1 85 ? 6.348 -7.010 -1.852 1.00 98.38 85 GLN A C 1
ATOM 613 O O . GLN A 1 85 ? 6.501 -6.549 -2.984 1.00 98.38 85 GLN A O 1
ATOM 618 N N . VAL A 1 86 ? 6.041 -6.262 -0.793 1.00 98.31 86 VAL A N 1
ATOM 619 C CA . VAL A 1 86 ? 5.854 -4.810 -0.854 1.00 98.31 86 VAL A CA 1
ATOM 620 C C . VAL A 1 86 ? 7.060 -4.092 -0.278 1.00 98.31 86 VAL A C 1
ATOM 622 O O . VAL A 1 86 ? 7.603 -4.481 0.755 1.00 98.31 86 VAL A O 1
ATOM 625 N N . SER A 1 87 ? 7.452 -3.003 -0.933 1.00 97.75 87 SER A N 1
ATOM 626 C CA . SER A 1 87 ? 8.447 -2.067 -0.416 1.00 97.75 87 SER A CA 1
ATOM 627 C C . SER A 1 87 ? 8.012 -0.627 -0.663 1.00 97.75 87 SER A C 1
ATOM 629 O O . SER A 1 87 ? 7.516 -0.305 -1.741 1.00 97.75 87 SER A O 1
ATOM 631 N N . ALA A 1 88 ? 8.222 0.251 0.316 1.00 98.06 88 ALA A N 1
ATOM 632 C CA . ALA A 1 88 ? 8.079 1.684 0.102 1.00 98.06 88 ALA A CA 1
ATOM 633 C C . ALA A 1 88 ? 9.193 2.172 -0.838 1.00 98.06 88 ALA A C 1
ATOM 635 O O . ALA A 1 88 ? 10.381 1.928 -0.597 1.00 98.06 88 ALA A O 1
ATOM 636 N N . LYS A 1 89 ? 8.811 2.849 -1.918 1.00 97.88 89 LYS A N 1
ATOM 637 C CA . LYS A 1 89 ? 9.716 3.426 -2.914 1.00 97.88 89 LYS A CA 1
ATOM 638 C C . LYS A 1 89 ? 9.412 4.894 -3.104 1.00 97.88 89 LYS A C 1
ATOM 640 O O . LYS A 1 89 ? 8.257 5.295 -3.030 1.00 97.88 89 LYS A O 1
ATOM 645 N N . SER A 1 90 ? 10.458 5.662 -3.371 1.00 96.31 90 SER A N 1
ATOM 646 C CA . SER A 1 90 ? 10.359 7.080 -3.677 1.00 96.31 90 SER A CA 1
ATOM 647 C C . SER A 1 90 ? 10.779 7.330 -5.120 1.00 96.31 90 SER A C 1
ATOM 649 O O . SER A 1 90 ? 11.779 6.769 -5.568 1.00 96.31 90 SER A O 1
ATOM 651 N N . GLU A 1 91 ? 10.023 8.156 -5.835 1.00 93.69 91 GLU A N 1
ATOM 652 C CA . GLU A 1 91 ? 10.332 8.589 -7.202 1.00 93.69 91 GLU A CA 1
ATOM 653 C C . GLU A 1 91 ? 10.260 10.116 -7.302 1.00 93.69 91 GLU A C 1
ATOM 655 O O . GLU A 1 91 ? 9.383 10.746 -6.703 1.00 93.69 91 GLU A O 1
ATOM 660 N N . ASP A 1 92 ? 11.213 10.703 -8.027 1.00 95.62 92 ASP A N 1
ATOM 661 C CA . ASP A 1 92 ? 11.190 12.115 -8.413 1.00 95.62 92 ASP A CA 1
ATOM 662 C C . ASP A 1 92 ? 10.104 12.301 -9.477 1.00 95.62 92 ASP A C 1
ATOM 664 O O . ASP A 1 92 ? 10.084 11.590 -10.485 1.00 95.62 92 ASP A O 1
ATOM 668 N N . ILE A 1 93 ? 9.176 13.217 -9.219 1.00 93.38 93 ILE A N 1
ATOM 669 C CA . ILE A 1 93 ? 8.036 13.498 -10.102 1.00 93.38 93 ILE A CA 1
ATOM 670 C C . ILE A 1 93 ? 8.186 14.835 -10.842 1.00 93.38 93 ILE A C 1
ATOM 672 O O . ILE A 1 93 ? 7.222 15.318 -11.433 1.00 93.38 93 ILE A O 1
ATOM 676 N N . GLY A 1 94 ? 9.386 15.416 -10.837 1.00 93.75 94 GLY A N 1
ATOM 677 C CA . GLY A 1 94 ? 9.704 16.710 -11.425 1.00 93.75 94 GLY A CA 1
ATOM 678 C C . GLY A 1 94 ? 9.603 17.866 -10.430 1.00 93.75 94 GLY A C 1
ATOM 679 O O . GLY A 1 94 ? 9.104 17.726 -9.314 1.00 93.75 94 GLY A O 1
ATOM 680 N N . ASP A 1 95 ? 10.116 19.027 -10.845 1.00 93.75 95 ASP A N 1
ATOM 681 C CA . ASP A 1 95 ? 10.030 20.305 -10.121 1.00 93.75 95 ASP A CA 1
ATOM 682 C C . ASP A 1 95 ? 10.530 20.269 -8.661 1.00 93.75 95 ASP A C 1
ATOM 684 O O . ASP A 1 95 ? 10.136 21.084 -7.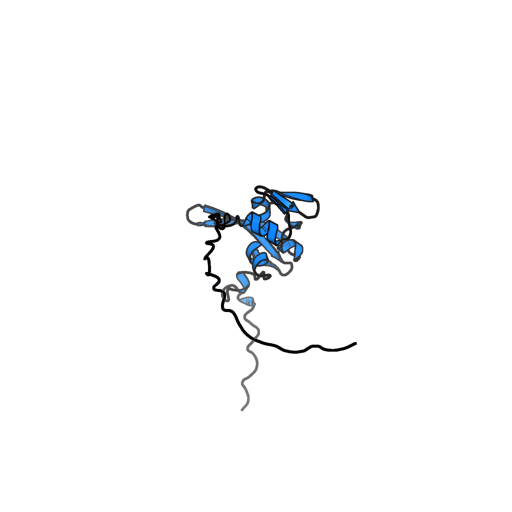828 1.00 93.75 95 ASP A O 1
ATOM 688 N N . GLY A 1 96 ? 11.433 19.333 -8.348 1.00 94.44 96 GLY A N 1
ATOM 689 C CA . GLY A 1 96 ? 11.981 19.145 -7.002 1.00 94.44 96 GLY A CA 1
ATOM 690 C C . GLY A 1 96 ? 11.044 18.415 -6.036 1.00 94.44 96 GLY A C 1
ATOM 691 O O . GLY A 1 96 ? 11.269 18.461 -4.825 1.00 94.44 96 GLY A O 1
ATOM 692 N N . PHE A 1 97 ? 10.005 17.745 -6.538 1.00 94.81 97 PHE A N 1
ATOM 693 C CA . PHE A 1 97 ? 9.081 16.957 -5.731 1.00 94.81 97 PHE A CA 1
ATOM 694 C C . PHE A 1 97 ? 9.385 15.463 -5.815 1.00 94.81 97 PHE A C 1
ATOM 696 O O . PHE A 1 97 ? 9.773 14.919 -6.846 1.00 94.81 97 PHE A O 1
ATOM 703 N N . THR A 1 98 ? 9.151 14.773 -4.704 1.00 95.44 98 THR A N 1
ATOM 704 C CA . THR A 1 98 ? 9.263 13.318 -4.606 1.00 95.44 98 THR A CA 1
ATOM 705 C C . THR A 1 98 ? 7.959 12.761 -4.070 1.00 95.44 98 THR A C 1
ATOM 707 O O . THR A 1 98 ? 7.385 13.305 -3.124 1.00 95.44 98 THR A O 1
ATOM 710 N N . THR A 1 99 ? 7.503 11.658 -4.650 1.00 93.88 99 THR A N 1
ATOM 711 C CA . THR A 1 99 ? 6.384 10.885 -4.111 1.00 93.88 99 THR A CA 1
ATOM 712 C C . THR A 1 99 ? 6.880 9.561 -3.565 1.00 93.88 99 THR A C 1
ATOM 714 O O . THR A 1 99 ? 7.847 9.000 -4.075 1.00 93.88 99 THR A O 1
ATOM 717 N N . THR A 1 100 ? 6.206 9.055 -2.536 1.00 96.69 100 THR A N 1
ATOM 718 C CA . THR A 1 100 ? 6.460 7.725 -1.984 1.00 96.69 100 THR A CA 1
ATOM 719 C C . THR A 1 100 ? 5.243 6.845 -2.220 1.00 96.69 100 THR A C 1
ATOM 721 O O . THR A 1 100 ? 4.115 7.250 -1.938 1.00 96.69 100 THR A O 1
ATOM 724 N N . PHE A 1 101 ? 5.468 5.632 -2.705 1.00 96.44 101 PHE A N 1
ATOM 725 C CA . PHE A 1 101 ? 4.432 4.663 -3.038 1.00 96.44 101 PHE A CA 1
ATOM 726 C C . PHE A 1 101 ? 4.854 3.247 -2.634 1.00 96.44 101 PHE A C 1
ATOM 728 O O . PHE A 1 101 ? 6.030 2.971 -2.403 1.00 96.44 101 PHE A O 1
ATOM 735 N N . ALA A 1 102 ? 3.880 2.344 -2.561 1.00 98.25 102 ALA A N 1
ATOM 736 C CA . ALA A 1 102 ? 4.120 0.926 -2.335 1.00 98.25 102 ALA A CA 1
ATOM 737 C C . ALA A 1 102 ? 4.412 0.241 -3.678 1.00 98.25 102 ALA A C 1
ATOM 739 O O . ALA A 1 102 ? 3.551 0.203 -4.556 1.00 98.25 102 ALA A O 1
ATOM 740 N N . LEU A 1 103 ? 5.623 -0.287 -3.850 1.00 98.06 103 LEU A N 1
ATOM 741 C CA . LEU A 1 103 ? 5.989 -1.117 -4.994 1.00 98.06 103 LEU A CA 1
ATOM 742 C C . LEU A 1 103 ? 5.750 -2.587 -4.646 1.00 98.06 103 LEU A C 1
ATOM 744 O O . LEU A 1 103 ? 6.387 -3.108 -3.726 1.00 98.06 103 LEU A O 1
ATOM 748 N N . CYS A 1 104 ? 4.892 -3.248 -5.418 1.00 98.31 104 CYS A N 1
ATOM 749 C CA . CYS A 1 104 ? 4.721 -4.693 -5.397 1.00 98.31 104 CYS A CA 1
ATOM 750 C C . CYS A 1 104 ? 5.761 -5.359 -6.303 1.00 98.31 104 CYS A C 1
ATOM 752 O O . CYS A 1 104 ? 6.013 -4.904 -7.420 1.00 98.31 104 CYS A O 1
ATOM 754 N N . THR A 1 105 ? 6.359 -6.449 -5.828 1.00 97.62 105 THR A N 1
ATOM 755 C CA . THR A 1 105 ? 7.199 -7.356 -6.619 1.00 97.62 105 THR A CA 1
ATOM 756 C C . THR A 1 105 ? 6.664 -8.776 -6.481 1.00 97.62 105 THR A C 1
ATOM 758 O O . THR A 1 105 ? 6.688 -9.346 -5.388 1.00 97.62 105 THR A O 1
ATOM 761 N N . LEU A 1 106 ? 6.171 -9.349 -7.578 1.00 97.25 106 LEU A N 1
ATOM 762 C CA . LEU A 1 106 ? 5.681 -10.726 -7.618 1.00 97.25 106 LEU A CA 1
ATOM 763 C C . LEU A 1 106 ? 6.836 -11.739 -7.742 1.00 97.25 106 LEU A C 1
ATOM 765 O O . LEU A 1 106 ? 7.910 -11.385 -8.230 1.00 97.25 106 LEU A O 1
ATOM 769 N N . PRO A 1 107 ? 6.623 -13.024 -7.394 1.00 96.25 107 PRO A N 1
ATOM 770 C CA . PRO A 1 107 ? 7.630 -14.079 -7.566 1.00 96.25 107 PRO A CA 1
ATOM 771 C C . PRO A 1 107 ? 8.084 -14.284 -9.016 1.00 96.25 107 PRO A C 1
ATOM 773 O O . PRO A 1 107 ? 9.200 -14.732 -9.255 1.00 96.25 107 PRO A O 1
ATOM 776 N N . SER A 1 108 ? 7.236 -13.932 -9.989 1.00 93.38 108 SER A N 1
ATOM 777 C CA . SER A 1 108 ? 7.575 -13.920 -11.418 1.00 93.38 108 SER A CA 1
ATOM 778 C C . SER A 1 108 ? 8.595 -12.838 -11.797 1.00 93.38 108 SER A C 1
ATOM 780 O O . SER A 1 108 ? 9.062 -12.813 -12.932 1.00 93.38 108 SER A O 1
ATOM 782 N N . GLY A 1 109 ? 8.911 -11.921 -10.877 1.00 92.31 109 GLY A N 1
ATOM 783 C CA . GLY A 1 109 ? 9.702 -10.721 -11.130 1.00 92.31 109 GLY A CA 1
ATOM 784 C C . GLY A 1 109 ? 8.880 -9.540 -11.648 1.00 92.31 109 GLY A C 1
ATOM 785 O O . GLY A 1 109 ? 9.450 -8.479 -11.894 1.00 92.31 109 GLY A O 1
ATOM 786 N N . ALA A 1 110 ? 7.560 -9.693 -11.812 1.00 94.38 110 ALA A N 1
ATOM 787 C CA . ALA A 1 110 ? 6.706 -8.587 -12.221 1.00 94.38 110 ALA A CA 1
ATOM 788 C C . ALA A 1 110 ? 6.652 -7.490 -11.148 1.00 94.38 110 ALA A C 1
ATOM 790 O O . ALA A 1 110 ? 6.550 -7.800 -9.958 1.00 94.38 110 ALA A O 1
ATOM 791 N N . THR A 1 111 ? 6.713 -6.223 -11.563 1.00 96.12 111 THR A N 1
ATOM 792 C CA . THR A 1 111 ? 6.666 -5.072 -10.652 1.00 96.12 111 THR A CA 1
ATOM 793 C C . THR A 1 111 ? 5.577 -4.084 -11.040 1.00 96.12 111 THR A C 1
ATOM 795 O O . THR A 1 111 ? 5.391 -3.776 -12.211 1.00 96.12 111 THR A O 1
ATOM 798 N N . CYS A 1 112 ? 4.851 -3.565 -10.057 1.00 96.12 112 CYS A N 1
ATOM 799 C CA . CYS A 1 112 ? 3.767 -2.607 -10.269 1.00 96.12 112 CYS A CA 1
ATOM 800 C C . CYS A 1 112 ? 3.517 -1.804 -8.985 1.00 96.12 112 CYS A C 1
ATOM 802 O O . CYS A 1 112 ? 4.000 -2.173 -7.908 1.00 96.12 112 CYS A O 1
ATOM 804 N N . LYS A 1 113 ? 2.761 -0.704 -9.074 1.00 96.56 113 LYS A N 1
ATOM 805 C CA . LYS A 1 113 ? 2.286 -0.013 -7.870 1.00 96.56 113 LYS A CA 1
ATOM 806 C C . LYS A 1 113 ? 1.218 -0.875 -7.196 1.00 96.56 113 LYS A C 1
ATOM 808 O O . LYS A 1 113 ? 0.340 -1.421 -7.859 1.00 96.56 113 LYS A O 1
ATOM 813 N N . GLU A 1 114 ? 1.300 -0.985 -5.877 1.00 97.75 114 GLU A N 1
ATOM 814 C CA . GLU A 1 114 ? 0.380 -1.770 -5.046 1.00 97.75 114 GLU A CA 1
ATOM 815 C C . GLU A 1 114 ? -1.086 -1.458 -5.343 1.00 97.75 114 GLU A C 1
ATOM 817 O O . GLU A 1 114 ? -1.916 -2.354 -5.462 1.00 97.75 114 GLU A O 1
ATOM 822 N N . GLN A 1 115 ? -1.392 -0.170 -5.483 1.00 95.69 115 GLN A N 1
ATOM 823 C CA . GLN A 1 115 ? -2.746 0.324 -5.681 1.00 95.69 115 GLN A CA 1
ATOM 824 C C . GLN A 1 115 ? -3.293 -0.058 -7.056 1.00 95.69 115 GLN A C 1
ATOM 826 O O . GLN A 1 115 ? -4.470 -0.385 -7.166 1.00 95.69 115 GLN A O 1
ATOM 831 N N . ASP A 1 116 ? -2.441 -0.082 -8.084 1.00 96.06 116 ASP A N 1
ATOM 832 C CA . ASP A 1 116 ? -2.832 -0.534 -9.421 1.00 96.06 116 ASP A CA 1
ATOM 833 C C . ASP A 1 116 ? -3.158 -2.030 -9.393 1.00 96.06 116 ASP A C 1
ATOM 835 O O . ASP A 1 116 ? -4.158 -2.467 -9.972 1.00 96.06 116 ASP A O 1
ATOM 839 N N . PHE A 1 117 ? -2.360 -2.816 -8.661 1.00 97.19 117 PHE A N 1
ATOM 840 C CA . PHE A 1 117 ? -2.625 -4.241 -8.498 1.00 97.19 117 PHE A CA 1
ATOM 841 C C . PHE A 1 117 ? -3.909 -4.494 -7.705 1.00 97.19 117 PHE A C 1
ATOM 843 O O . PHE A 1 117 ? -4.730 -5.305 -8.128 1.00 97.19 117 PHE A O 1
ATOM 850 N N . ALA A 1 118 ? -4.125 -3.764 -6.611 1.00 97.19 118 ALA A N 1
ATOM 851 C CA . ALA A 1 118 ? -5.339 -3.868 -5.809 1.00 97.19 118 ALA A CA 1
ATOM 852 C C . ALA A 1 118 ? -6.598 -3.472 -6.597 1.00 97.19 118 ALA A C 1
ATOM 854 O O . ALA A 1 118 ? -7.628 -4.133 -6.482 1.00 97.19 118 ALA A O 1
ATOM 855 N N . ALA A 1 119 ? -6.513 -2.434 -7.434 1.00 95.19 119 ALA A N 1
ATOM 856 C CA . ALA A 1 119 ? -7.643 -1.951 -8.222 1.00 95.19 119 ALA A CA 1
ATOM 857 C C . ALA A 1 119 ? -7.985 -2.861 -9.413 1.00 95.19 119 ALA A C 1
ATOM 859 O O . ALA A 1 119 ? -9.153 -2.994 -9.778 1.00 95.19 119 ALA A O 1
ATOM 860 N N . THR A 1 120 ? -6.978 -3.466 -10.051 1.00 95.25 120 THR A N 1
ATOM 861 C CA . THR A 1 120 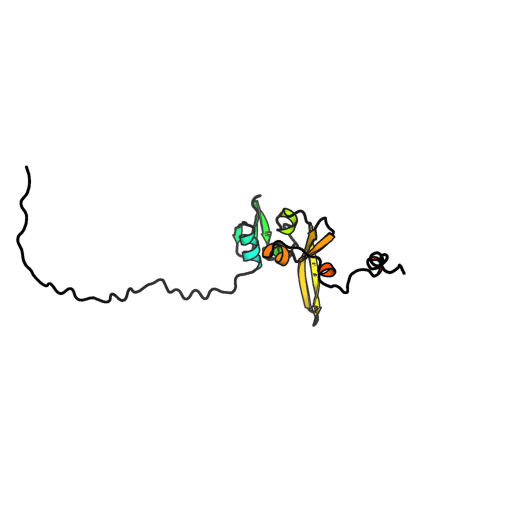? -7.164 -4.191 -11.323 1.00 95.25 120 THR A CA 1
ATOM 862 C C . THR A 1 120 ? -7.054 -5.708 -11.200 1.00 95.25 120 THR A C 1
ATOM 864 O O . THR A 1 120 ? -7.450 -6.430 -12.118 1.00 95.25 120 THR A O 1
ATOM 867 N N . GLY A 1 121 ? -6.474 -6.208 -10.108 1.00 95.19 121 GLY A N 1
ATOM 868 C CA . GLY A 1 121 ? -6.081 -7.607 -9.967 1.00 95.19 121 GLY A CA 1
ATOM 869 C C . GLY A 1 121 ? -4.961 -8.033 -10.923 1.00 95.19 121 GLY A C 1
ATOM 870 O O . GLY A 1 121 ? -4.726 -9.232 -11.076 1.00 95.19 121 GLY A O 1
ATOM 871 N N . ARG A 1 122 ? -4.275 -7.089 -11.585 1.00 94.50 122 ARG A N 1
ATOM 872 C CA . ARG A 1 122 ? -3.155 -7.355 -12.498 1.00 94.50 122 ARG A CA 1
ATOM 873 C C . ARG A 1 122 ? -1.914 -6.571 -12.091 1.00 94.50 122 ARG A C 1
ATOM 875 O O . ARG A 1 122 ? -1.987 -5.395 -11.761 1.00 94.50 122 ARG A O 1
ATOM 882 N N . CYS A 1 123 ? -0.770 -7.242 -12.139 1.00 93.19 123 CYS A N 1
ATOM 883 C CA . CYS A 1 123 ? 0.537 -6.645 -11.906 1.00 93.19 123 CYS A CA 1
ATOM 884 C C . CYS A 1 123 ? 1.423 -6.983 -13.099 1.00 93.19 123 CYS A C 1
ATOM 886 O O . CYS A 1 123 ? 2.153 -7.975 -13.095 1.00 93.19 123 CYS A O 1
ATOM 888 N N . ASP A 1 124 ? 1.296 -6.179 -14.146 1.00 83.62 124 ASP A N 1
ATOM 889 C CA . ASP A 1 124 ? 2.136 -6.290 -15.326 1.00 83.62 124 ASP A CA 1
ATOM 890 C C . ASP A 1 124 ? 3.345 -5.379 -15.120 1.00 83.62 124 ASP A C 1
ATOM 892 O O . ASP A 1 124 ? 3.187 -4.204 -14.785 1.00 83.62 124 ASP A O 1
ATOM 896 N N . SER A 1 125 ? 4.560 -5.899 -15.315 1.00 65.81 125 SER A N 1
ATOM 897 C CA . SER A 1 125 ? 5.742 -5.037 -15.337 1.00 65.81 125 SER A CA 1
ATOM 898 C C . SER A 1 125 ? 5.516 -3.902 -16.339 1.00 65.81 125 SER A C 1
ATOM 900 O O . SER A 1 125 ? 5.212 -4.197 -17.498 1.00 65.81 125 SER A O 1
ATOM 902 N N . PRO A 1 126 ? 5.773 -2.626 -16.003 1.00 58.28 126 PRO A N 1
ATOM 903 C CA . PRO A 1 126 ? 5.817 -1.576 -17.019 1.00 58.28 126 PRO A CA 1
ATOM 904 C C . PRO A 1 126 ? 6.879 -1.872 -18.101 1.00 58.28 126 PRO A C 1
ATOM 906 O O . PRO A 1 126 ? 6.769 -1.395 -19.227 1.00 58.28 126 PRO A O 1
ATOM 909 N N . ALA A 1 127 ? 7.861 -2.739 -17.812 1.00 49.34 127 ALA A N 1
ATOM 910 C CA . ALA A 1 127 ? 8.790 -3.283 -18.805 1.00 49.34 127 ALA A CA 1
ATOM 911 C C . ALA A 1 127 ? 8.146 -4.250 -19.823 1.00 49.34 127 ALA A C 1
ATOM 913 O O . ALA A 1 127 ? 8.661 -4.381 -20.928 1.00 49.34 127 ALA A O 1
ATOM 914 N N . ALA A 1 128 ? 7.037 -4.914 -19.484 1.00 46.66 128 ALA A N 1
ATOM 915 C CA . ALA A 1 128 ? 6.330 -5.841 -20.372 1.00 46.66 128 ALA A CA 1
ATOM 916 C C . ALA A 1 128 ? 5.313 -5.134 -21.287 1.00 46.66 128 ALA A C 1
ATOM 918 O O . ALA A 1 128 ? 5.004 -5.637 -22.364 1.00 46.66 128 ALA A O 1
ATOM 919 N N . LEU A 1 129 ? 4.819 -3.956 -20.886 1.00 46.91 129 LEU A N 1
ATOM 920 C CA . LEU A 1 129 ? 3.855 -3.168 -21.666 1.00 46.91 129 LEU A CA 1
ATOM 921 C C . LEU A 1 129 ? 4.514 -2.167 -22.630 1.00 46.91 129 LEU A C 1
ATOM 923 O O . LEU A 1 129 ? 3.821 -1.560 -23.445 1.00 46.91 129 LEU A O 1
ATOM 927 N N . SER A 1 130 ? 5.843 -2.020 -22.589 1.00 42.28 130 SER A N 1
ATOM 928 C CA . SER A 1 130 ? 6.594 -1.284 -23.606 1.00 42.28 130 SER A CA 1
ATOM 929 C C . SER A 1 130 ? 7.277 -2.268 -24.565 1.00 42.28 130 SER A C 1
ATOM 931 O O . SER A 1 130 ? 8.259 -2.906 -24.176 1.00 42.28 130 SER A O 1
ATOM 933 N N . PRO A 1 131 ? 6.847 -2.380 -25.839 1.00 50.62 131 PRO A N 1
ATOM 934 C CA . PRO A 1 131 ? 7.527 -3.230 -26.824 1.00 50.62 131 PRO A CA 1
ATOM 935 C C . PRO A 1 131 ? 8.969 -2.774 -27.119 1.00 50.62 131 PRO A C 1
ATOM 937 O O . PRO A 1 131 ? 9.707 -3.472 -27.808 1.00 50.62 131 PRO A O 1
ATOM 940 N N . SER A 1 132 ? 9.386 -1.614 -26.598 1.00 55.16 132 SER A N 1
ATOM 941 C CA . SER A 1 132 ? 10.726 -1.056 -26.779 1.00 55.16 132 SER A CA 1
ATOM 942 C C . SER A 1 132 ? 11.737 -1.468 -25.699 1.00 55.16 132 SER A C 1
ATOM 944 O O . SER A 1 132 ? 12.913 -1.134 -25.842 1.00 55.16 132 SER A O 1
ATOM 946 N N . SER A 1 133 ? 11.319 -2.160 -24.633 1.00 55.75 133 SER A N 1
ATOM 947 C CA . SER A 1 133 ? 12.186 -2.454 -23.475 1.00 55.75 133 SER A CA 1
ATOM 948 C C . SER A 1 133 ? 12.642 -3.913 -23.381 1.00 55.75 133 SER A C 1
ATOM 950 O O . SER A 1 133 ? 13.352 -4.269 -22.440 1.00 55.75 133 SER A O 1
ATOM 952 N N . ALA A 1 134 ? 12.257 -4.770 -24.330 1.00 53.03 134 ALA A N 1
ATOM 953 C CA . ALA A 1 134 ? 12.796 -6.123 -24.396 1.00 53.03 134 ALA A CA 1
ATOM 954 C C . ALA A 1 134 ? 14.308 -6.066 -24.708 1.00 53.03 134 ALA A C 1
ATOM 956 O O . ALA A 1 134 ? 14.701 -5.377 -25.657 1.00 53.03 134 ALA A O 1
ATOM 957 N N . PRO A 1 135 ? 15.167 -6.787 -23.961 1.00 50.75 135 PRO A N 1
ATOM 958 C CA . PRO A 1 135 ? 16.568 -6.955 -24.326 1.00 50.75 135 PRO A CA 1
ATOM 959 C C . PRO A 1 135 ? 16.672 -7.486 -25.760 1.00 50.75 135 PRO A C 1
ATOM 961 O O . PRO A 1 135 ? 15.955 -8.416 -26.138 1.00 50.75 135 PRO A O 1
ATOM 964 N N . LEU A 1 136 ? 17.579 -6.912 -26.557 1.00 52.50 136 LEU A N 1
ATOM 965 C CA . LEU A 1 136 ? 17.801 -7.276 -27.964 1.00 52.50 136 LEU A CA 1
ATOM 966 C C . LEU A 1 136 ? 18.060 -8.788 -28.158 1.00 52.50 136 LEU A C 1
ATOM 968 O O . LEU A 1 136 ? 17.814 -9.325 -29.234 1.00 52.50 136 LEU A O 1
ATOM 972 N N . GLU A 1 137 ? 18.494 -9.482 -27.105 1.00 46.94 137 GLU A N 1
ATOM 973 C CA . GLU A 1 137 ? 18.833 -10.908 -27.118 1.00 46.94 137 GLU A CA 1
ATOM 974 C C . GLU A 1 137 ? 17.623 -11.849 -27.230 1.00 46.94 137 GLU A C 1
ATOM 976 O O . GLU A 1 137 ? 17.789 -13.009 -27.593 1.00 46.94 137 GLU A O 1
ATOM 981 N N . ALA A 1 138 ? 16.394 -11.368 -27.007 1.00 51.38 138 ALA A N 1
ATOM 982 C CA . ALA A 1 138 ? 15.186 -12.175 -27.214 1.00 51.38 138 ALA A CA 1
ATOM 983 C C . ALA A 1 138 ? 14.658 -12.142 -28.665 1.00 51.38 138 ALA A C 1
ATOM 985 O O . ALA A 1 138 ? 13.657 -12.787 -28.971 1.00 51.38 138 ALA A O 1
ATOM 986 N N . ARG A 1 139 ? 15.302 -11.396 -29.579 1.00 52.94 139 ARG A N 1
ATOM 987 C CA . ARG A 1 139 ? 14.816 -11.190 -30.961 1.00 52.94 139 ARG A CA 1
ATOM 988 C C . ARG A 1 139 ? 15.413 -12.140 -32.005 1.00 52.94 139 ARG A C 1
ATOM 990 O O . ARG A 1 139 ? 15.184 -11.929 -33.190 1.00 52.94 139 ARG A O 1
ATOM 997 N N . SER A 1 140 ? 16.149 -13.178 -31.612 1.00 53.25 140 SER A N 1
ATOM 998 C CA . SER A 1 140 ? 16.822 -14.071 -32.567 1.00 53.25 140 SER A CA 1
ATOM 999 C C . SER A 1 140 ? 16.455 -15.541 -32.366 1.00 53.25 140 SER A C 1
ATOM 1001 O O . SER A 1 140 ? 17.308 -16.328 -31.971 1.00 53.25 140 SER A O 1
ATOM 1003 N N . ALA A 1 141 ? 15.201 -15.918 -32.644 1.00 54.41 141 ALA A N 1
ATOM 1004 C CA . ALA A 1 141 ? 14.830 -17.325 -32.861 1.00 54.41 141 ALA A CA 1
ATOM 1005 C C . ALA A 1 141 ? 13.442 -17.538 -33.509 1.00 54.41 141 ALA A C 1
ATOM 1007 O O . ALA A 1 141 ? 12.787 -18.515 -33.177 1.00 54.41 141 ALA A O 1
ATOM 1008 N N . VAL A 1 142 ? 12.959 -16.681 -34.416 1.00 55.06 142 VAL A N 1
ATOM 1009 C CA . VAL A 1 142 ? 11.835 -17.051 -35.307 1.00 55.06 142 VAL A CA 1
ATOM 1010 C C . VAL A 1 142 ? 12.005 -16.332 -36.645 1.00 55.06 142 VAL A C 1
ATOM 1012 O O . VAL A 1 142 ? 11.473 -15.250 -36.826 1.00 55.06 142 VAL A O 1
ATOM 1015 N N . ASP A 1 143 ? 12.831 -16.892 -37.527 1.00 49.41 143 ASP A N 1
ATOM 1016 C CA . ASP A 1 143 ? 12.628 -16.882 -38.988 1.00 49.41 143 ASP A CA 1
ATOM 1017 C C . ASP A 1 143 ? 13.751 -17.698 -39.646 1.00 49.41 143 ASP A C 1
ATOM 1019 O O . ASP A 1 143 ? 14.684 -17.204 -40.275 1.00 49.41 143 ASP A O 1
ATOM 1023 N N . VAL A 1 144 ? 13.681 -19.009 -39.435 1.00 53.22 144 VAL A N 1
ATOM 1024 C CA . VAL A 1 144 ? 14.246 -20.001 -40.347 1.00 53.22 144 VAL A CA 1
ATOM 1025 C C . VAL A 1 144 ? 13.101 -20.968 -40.610 1.00 53.22 144 VAL A C 1
ATOM 1027 O O . VAL A 1 144 ? 12.411 -21.343 -39.664 1.00 53.22 144 VAL A O 1
ATOM 1030 N N . LEU A 1 145 ? 12.951 -21.387 -41.872 1.00 52.41 145 LEU A N 1
ATOM 1031 C CA . LEU A 1 145 ? 11.862 -22.193 -42.448 1.00 52.41 145 LEU A CA 1
ATOM 1032 C C . LEU A 1 145 ? 10.650 -21.301 -42.801 1.00 52.41 145 LEU A C 1
ATOM 1034 O O . LEU A 1 145 ? 9.883 -20.931 -41.931 1.00 52.41 145 LEU A O 1
ATOM 1038 N N . THR A 1 146 ? 10.401 -20.890 -44.046 1.00 55.25 146 THR A N 1
ATOM 1039 C CA . THR A 1 146 ? 10.297 -21.725 -45.252 1.00 55.25 146 THR A CA 1
ATOM 1040 C C . THR A 1 146 ? 10.419 -20.863 -46.519 1.00 55.25 146 THR A C 1
ATOM 1042 O O . THR A 1 146 ? 9.620 -19.944 -46.676 1.00 55.25 146 THR A O 1
ATOM 1045 N N . SER A 1 147 ? 11.347 -21.155 -47.439 1.00 47.94 147 SER A N 1
ATOM 1046 C CA . SER A 1 147 ? 11.263 -20.783 -48.873 1.00 47.94 147 SER A CA 1
ATOM 1047 C C . SER A 1 147 ? 12.388 -21.457 -49.674 1.00 47.94 147 SER A C 1
ATOM 1049 O O . SER A 1 147 ? 13.398 -20.830 -49.959 1.00 47.94 147 SER A O 1
ATOM 1051 N N . ASP A 1 148 ? 12.228 -22.745 -49.972 1.00 48.19 148 ASP A N 1
ATOM 1052 C CA . ASP A 1 148 ? 12.666 -23.420 -51.214 1.00 48.19 148 ASP A CA 1
ATOM 1053 C C . ASP A 1 148 ? 11.941 -24.787 -51.195 1.00 48.19 148 ASP A C 1
ATOM 1055 O O . ASP A 1 148 ? 11.960 -25.433 -50.137 1.00 48.19 148 ASP A O 1
ATOM 1059 N N . PRO A 1 149 ? 11.228 -25.225 -52.257 1.00 56.22 149 PRO A N 1
ATOM 1060 C CA . PRO A 1 149 ? 11.915 -25.529 -53.508 1.00 56.22 149 PRO A CA 1
ATOM 1061 C C . PRO A 1 149 ? 11.176 -25.276 -54.838 1.00 56.22 149 PRO A C 1
ATOM 1063 O O . PRO A 1 149 ? 9.947 -25.225 -54.883 1.00 56.22 149 PRO A O 1
ATOM 1066 N N . GLN A 1 150 ? 12.003 -25.306 -55.898 1.00 44.75 150 GLN A N 1
ATOM 1067 C CA . GLN A 1 150 ? 11.748 -25.412 -57.355 1.00 44.75 150 GLN A CA 1
ATOM 1068 C C . GLN A 1 150 ? 11.672 -24.098 -58.141 1.00 44.75 150 GLN A C 1
ATOM 1070 O O . GLN A 1 150 ? 10.661 -23.373 -58.035 1.00 44.75 150 GLN A O 1
#

Secondary structure (DSSP, 8-state):
------------------------TT------PPPPHHHHHHHHTT-EE-SSEEE-TTS-EEEHHHHHTTSS-GGGSHHHHTT-EEEEEEEEEETTEEEEEEEEE-TTS-EEEHHHHHHHS----HHHH-TT-S-GGGGSSS--------

Foldseek 3Di:
DDDDDDDDDDDDDDDDPDPPPPPPPPPPPPPPPDDDVLQVQLVLLVFDRDPQWTADPVRDIDGSVCVQLQVPDQCSQPLNVVAWGWDWDWDDPDPPDIDIFIWTAHPVRFIDTSVCCSVPVDGHHPLRVDPPNPDPVVVPDPDDDDDDDD

Sequence (150 aa):
MKNVYLAGLGVLLSMSVACAAETDPGASNARAGLANPSSVYCADLGYTAEPESCTFPDGTSCELWSFYRGACGQQHSFCNRHGGQVSAKSEDIGDGFTTTFALCTLPSGATCKEQDFAATGRCDSPAALSPSSAPLEARSAVDVLTSDPQ

pLDDT: mean 79.8, std 21.46, range [38.25, 98.75]